Protein AF-A0A814X8R8-F1 (afdb_monomer_lite)

Secondary structure (DSSP, 8-state):
-HHHHHHHHHHHHHHHHHHHHHHHHHHHHHHHHHHHHTTS--SSTTTT---HHHHHHHHHHHHHHHHHHHHHHHHHHHHHHHHHHHHHHHHHHHHHHHHHHHHHHS-TTS-HHHHHHHHHHHHHHHHHHT-GGGTSTT------PPP----------

Sequence (157 aa):
QRRFKADLAAQENNLEMDIKDLNDSRVVQQSNAQVAAANTDNETDNVNRITYDEFGVLVRRIDRMESSIGSIVSKIENVLTKLELLEKGKMKRREALTRILNNVSEDDKLSKEMKHERLEKMIRDELEETNPARQTSNQSVIQRTKPSSTHGSGHSQ

Structure (mmCIF, N/CA/C/O backbone):
data_AF-A0A814X8R8-F1
#
_entry.id   AF-A0A814X8R8-F1
#
loop_
_atom_site.group_PDB
_atom_site.id
_atom_site.type_symbol
_atom_site.label_atom_id
_atom_site.label_alt_id
_atom_site.label_comp_id
_atom_site.label_asym_id
_atom_site.label_entity_id
_atom_site.label_seq_id
_atom_site.pdbx_PDB_ins_code
_atom_site.Cartn_x
_atom_site.Cartn_y
_atom_site.Cartn_z
_atom_site.occupancy
_atom_site.B_iso_or_equiv
_atom_site.auth_seq_id
_atom_site.auth_comp_id
_atom_site.auth_asym_id
_atom_site.auth_atom_id
_atom_site.pdbx_PDB_model_num
ATOM 1 N N . GLN A 1 1 ? 4.794 33.202 -37.952 1.00 66.19 1 GLN A N 1
ATOM 2 C CA . GLN A 1 1 ? 4.956 31.729 -38.015 1.00 66.19 1 GLN A CA 1
ATOM 3 C C . GLN A 1 1 ? 5.671 31.229 -39.278 1.00 66.19 1 GLN A C 1
ATOM 5 O O . GLN A 1 1 ? 6.502 30.347 -39.144 1.00 66.19 1 GLN A O 1
ATOM 10 N N . ARG A 1 2 ? 5.421 31.767 -40.489 1.00 77.12 2 ARG A N 1
ATOM 11 C CA . ARG A 1 2 ? 6.107 31.297 -41.719 1.00 77.12 2 ARG A CA 1
ATOM 12 C C . ARG A 1 2 ? 7.630 31.516 -41.735 1.00 77.12 2 ARG A C 1
ATOM 14 O O . ARG A 1 2 ? 8.337 30.629 -42.180 1.00 77.12 2 ARG A O 1
ATOM 21 N N . ARG A 1 3 ? 8.124 32.644 -41.206 1.00 80.50 3 ARG A N 1
ATOM 22 C CA . ARG A 1 3 ? 9.573 32.921 -41.103 1.00 80.50 3 ARG A CA 1
ATOM 23 C C . ARG A 1 3 ? 10.304 31.915 -40.210 1.00 80.50 3 ARG A C 1
ATOM 25 O O . ARG A 1 3 ? 11.235 31.282 -40.663 1.00 80.50 3 ARG A O 1
ATOM 32 N N . PHE A 1 4 ? 9.765 31.657 -39.019 1.00 84.44 4 PHE A N 1
ATOM 33 C CA . PHE A 1 4 ? 10.310 30.660 -38.091 1.00 84.44 4 PHE A CA 1
ATOM 34 C C . PHE A 1 4 ? 10.397 29.248 -38.699 1.00 84.44 4 PHE A C 1
ATOM 36 O O . PHE A 1 4 ? 11.367 28.540 -38.474 1.00 84.44 4 PHE A O 1
ATOM 43 N N . LYS A 1 5 ? 9.411 28.849 -39.518 1.00 84.56 5 LYS A N 1
ATOM 44 C CA . LYS A 1 5 ? 9.459 27.572 -40.250 1.00 84.56 5 LYS A CA 1
ATOM 45 C C . LYS A 1 5 ? 10.538 27.544 -41.337 1.00 84.56 5 LYS A C 1
ATOM 47 O O . LYS A 1 5 ? 11.124 26.495 -41.558 1.00 84.56 5 LYS A O 1
ATOM 52 N N . ALA A 1 6 ? 10.776 28.667 -42.013 1.00 86.75 6 ALA A N 1
ATOM 53 C CA . ALA A 1 6 ? 11.832 28.768 -43.016 1.00 86.75 6 ALA A CA 1
ATOM 54 C C . ALA A 1 6 ? 13.225 28.703 -42.370 1.00 86.75 6 ALA A C 1
ATOM 56 O O . ALA A 1 6 ? 14.087 27.997 -42.879 1.00 86.75 6 ALA A O 1
ATOM 57 N N . ASP A 1 7 ? 13.409 29.361 -41.221 1.00 89.00 7 ASP A N 1
ATOM 58 C CA . ASP A 1 7 ? 14.670 29.329 -40.472 1.00 89.00 7 ASP A CA 1
ATOM 59 C C . ASP A 1 7 ? 14.974 27.916 -39.939 1.00 89.00 7 ASP A C 1
ATOM 61 O O . ASP A 1 7 ? 16.100 27.441 -40.062 1.00 89.00 7 ASP A O 1
ATOM 65 N N . LEU A 1 8 ? 13.957 27.205 -39.433 1.00 89.38 8 LEU A N 1
ATOM 66 C CA . LEU A 1 8 ? 14.066 25.797 -39.022 1.00 89.38 8 LEU A CA 1
ATOM 67 C C . LEU A 1 8 ? 14.459 24.877 -40.184 1.00 89.38 8 LEU A C 1
ATOM 69 O O . LEU A 1 8 ? 15.365 24.066 -40.035 1.00 89.38 8 LEU A O 1
ATOM 73 N N . ALA A 1 9 ? 13.819 25.031 -41.345 1.00 86.69 9 ALA A N 1
ATOM 74 C CA . ALA A 1 9 ? 14.137 24.226 -42.523 1.00 86.69 9 ALA A CA 1
ATOM 75 C C . ALA A 1 9 ? 15.548 24.519 -43.058 1.00 86.69 9 ALA A C 1
ATOM 77 O O . ALA A 1 9 ? 16.242 23.614 -43.514 1.00 86.69 9 ALA A O 1
ATOM 78 N N . ALA A 1 10 ? 16.000 25.774 -42.996 1.00 88.75 10 ALA A N 1
ATOM 79 C CA . ALA A 1 10 ? 17.364 26.132 -43.372 1.00 88.75 10 ALA A CA 1
ATOM 80 C C . ALA A 1 10 ? 18.390 25.503 -42.415 1.00 88.75 10 ALA A C 1
ATOM 82 O O . ALA A 1 10 ? 19.410 24.982 -42.859 1.00 88.75 10 ALA A O 1
ATOM 83 N N . GLN A 1 11 ? 18.098 25.500 -41.112 1.00 87.31 11 GLN A N 1
ATOM 84 C CA . GLN A 1 11 ? 18.945 24.856 -40.111 1.00 87.31 11 GLN A CA 1
ATOM 85 C C . GLN A 1 11 ? 19.006 23.332 -40.297 1.00 87.31 11 GLN A C 1
ATOM 87 O O . GLN A 1 11 ? 20.082 22.756 -40.174 1.00 87.31 11 GLN A O 1
ATOM 92 N N . GLU A 1 12 ? 17.885 22.694 -40.633 1.00 88.50 12 GLU A N 1
ATOM 93 C CA . GLU A 1 12 ? 17.805 21.256 -40.914 1.00 88.50 12 GLU A CA 1
ATOM 94 C C . GLU A 1 12 ? 18.656 20.863 -42.131 1.00 88.50 12 GLU A C 1
ATOM 96 O O . GLU A 1 12 ? 19.464 19.944 -42.036 1.00 88.50 12 GLU A O 1
ATOM 101 N N . ASN A 1 13 ? 18.574 21.623 -43.230 1.00 89.12 13 ASN A N 1
ATOM 102 C CA . ASN A 1 13 ? 19.396 21.379 -44.422 1.00 89.12 13 ASN A CA 1
ATOM 103 C C . ASN A 1 13 ? 20.898 21.573 -44.154 1.00 89.12 13 ASN A C 1
ATOM 105 O O . ASN A 1 13 ? 21.717 20.804 -44.653 1.00 89.12 13 ASN A O 1
ATOM 109 N N . ASN A 1 14 ? 21.269 22.581 -43.358 1.00 88.06 14 ASN A N 1
ATOM 110 C CA . ASN A 1 14 ? 22.668 22.800 -42.983 1.00 88.06 14 ASN A CA 1
ATOM 111 C C . ASN A 1 14 ? 23.202 21.643 -42.125 1.00 88.06 14 ASN A C 1
ATOM 113 O O . ASN A 1 14 ? 24.293 21.146 -42.381 1.00 88.06 14 ASN A O 1
ATOM 117 N N . LEU A 1 15 ? 22.411 21.170 -41.156 1.00 87.75 15 LEU A N 1
ATOM 118 C CA . LEU A 1 15 ? 22.772 20.019 -40.325 1.00 87.75 15 LEU A CA 1
ATOM 119 C C . LEU A 1 15 ? 22.896 18.731 -41.146 1.00 87.75 15 LEU A C 1
ATOM 121 O O . LEU A 1 15 ? 23.788 17.927 -40.894 1.00 87.75 15 LEU A O 1
ATOM 125 N N . GLU A 1 16 ? 22.023 18.527 -42.130 1.00 89.62 16 GLU A N 1
ATOM 126 C CA . GLU A 1 16 ? 22.081 17.360 -43.010 1.00 89.62 16 GLU A CA 1
ATOM 127 C C . GLU A 1 16 ? 23.331 17.375 -43.903 1.00 89.62 16 GLU A C 1
ATOM 129 O O . GLU A 1 16 ? 23.976 16.339 -44.087 1.00 89.62 16 GLU A O 1
ATOM 134 N N . MET A 1 17 ? 23.725 18.555 -44.388 1.00 87.19 17 MET A N 1
ATOM 135 C CA . MET A 1 17 ? 24.972 18.742 -45.131 1.00 87.19 17 MET A CA 1
ATOM 136 C C . MET A 1 17 ? 26.200 18.464 -44.251 1.00 87.19 17 MET A C 1
ATOM 138 O O . MET A 1 17 ? 27.064 17.684 -44.648 1.00 87.19 17 MET A O 1
ATOM 142 N N . ASP A 1 18 ? 26.229 18.993 -43.024 1.00 88.56 18 ASP A N 1
ATOM 143 C CA . ASP A 1 18 ? 27.318 18.752 -42.069 1.00 88.56 18 ASP A CA 1
ATOM 144 C C . ASP A 1 18 ? 27.443 17.260 -41.704 1.00 88.56 18 ASP A C 1
ATOM 146 O O . ASP A 1 18 ? 28.548 16.720 -41.616 1.00 88.56 18 ASP A O 1
ATOM 150 N N . ILE A 1 19 ? 26.318 16.555 -41.522 1.00 85.50 19 ILE A N 1
ATOM 151 C CA . ILE A 1 19 ? 26.304 15.108 -41.247 1.00 85.50 19 ILE A CA 1
ATOM 152 C C . ILE A 1 19 ? 26.894 14.325 -42.420 1.00 85.50 19 ILE A C 1
ATOM 154 O O . ILE A 1 19 ? 27.648 13.370 -42.205 1.00 85.50 19 ILE A O 1
ATOM 158 N N . LYS A 1 20 ? 26.564 14.716 -43.654 1.00 86.44 20 LYS A N 1
ATOM 159 C CA . LYS A 1 20 ? 27.085 14.065 -44.856 1.00 86.44 20 LYS A CA 1
ATOM 160 C C . LYS A 1 20 ? 28.596 14.253 -44.977 1.00 86.44 20 LYS A C 1
ATOM 162 O O . LYS A 1 20 ? 29.306 13.262 -45.129 1.00 86.44 20 LYS A O 1
ATOM 167 N N . ASP A 1 21 ? 29.087 15.477 -44.807 1.00 85.31 21 ASP A N 1
ATOM 168 C CA . ASP A 1 21 ? 30.518 15.792 -44.894 1.00 85.31 21 ASP A CA 1
ATOM 169 C C . ASP A 1 21 ? 31.330 15.098 -43.788 1.00 85.31 21 ASP A C 1
ATOM 171 O O . ASP A 1 21 ? 32.434 14.592 -44.026 1.00 85.31 21 ASP A O 1
ATOM 175 N N . LEU A 1 22 ? 30.770 15.000 -42.576 1.00 83.56 22 LEU A N 1
ATOM 176 C CA . LEU A 1 22 ? 31.364 14.236 -41.479 1.00 83.56 22 LEU A CA 1
ATOM 177 C C . LEU A 1 22 ? 31.411 12.737 -41.783 1.00 83.56 22 LEU A C 1
ATOM 179 O O . LEU A 1 22 ? 32.397 12.076 -41.451 1.00 83.56 22 LEU A O 1
ATOM 183 N N . ASN A 1 23 ? 30.373 12.184 -42.410 1.00 83.12 23 ASN A N 1
ATOM 184 C CA . ASN A 1 23 ? 30.338 10.769 -42.758 1.00 83.12 23 ASN A CA 1
ATOM 185 C C . ASN A 1 23 ? 31.306 10.441 -43.902 1.00 83.12 23 ASN A C 1
ATOM 187 O O . ASN A 1 23 ? 32.035 9.457 -43.806 1.00 83.12 23 ASN A O 1
ATOM 191 N N . ASP A 1 24 ? 31.389 11.294 -44.923 1.00 80.94 24 ASP A N 1
ATOM 192 C CA . ASP A 1 24 ? 32.345 11.151 -46.025 1.00 80.94 24 ASP A CA 1
ATOM 193 C C . ASP A 1 24 ? 33.790 11.259 -45.503 1.00 80.94 24 ASP A C 1
ATOM 195 O O . ASP A 1 24 ? 34.639 10.417 -45.809 1.00 80.94 24 ASP A O 1
ATOM 199 N N . SER A 1 25 ? 34.051 12.206 -44.594 1.00 79.69 25 SER A N 1
ATOM 200 C CA . SER A 1 25 ? 35.337 12.316 -43.888 1.00 79.69 25 SER A CA 1
ATOM 201 C C . SER A 1 25 ? 35.641 11.081 -43.031 1.00 79.69 25 SER A C 1
ATOM 203 O O . SER A 1 25 ? 36.788 10.630 -42.979 1.00 79.69 25 SER A O 1
ATOM 205 N N . ARG A 1 26 ? 34.627 10.486 -42.386 1.00 75.25 26 ARG A N 1
ATOM 206 C CA . ARG A 1 26 ? 34.768 9.251 -41.598 1.00 75.25 26 ARG A CA 1
ATOM 207 C C . ARG A 1 26 ? 35.075 8.046 -42.477 1.00 75.25 26 ARG A C 1
ATOM 209 O O . ARG A 1 26 ? 35.899 7.228 -42.083 1.00 75.25 26 ARG A O 1
ATOM 216 N N . VAL A 1 27 ? 34.454 7.930 -43.649 1.00 73.44 27 VAL A N 1
ATOM 217 C CA . VAL A 1 27 ? 34.727 6.848 -44.609 1.00 73.44 27 VAL A CA 1
ATOM 218 C C . VAL A 1 27 ? 36.170 6.938 -45.114 1.00 73.44 27 VAL A C 1
ATOM 220 O O . VAL A 1 27 ? 36.869 5.928 -45.124 1.00 73.44 27 VAL A O 1
ATOM 223 N N . VAL A 1 28 ? 36.657 8.145 -45.424 1.00 70.25 28 VAL A N 1
ATOM 224 C CA . VAL A 1 28 ? 38.053 8.377 -45.844 1.00 70.25 28 VAL A CA 1
ATOM 225 C C . VAL A 1 28 ? 39.050 8.118 -44.705 1.00 70.25 28 VAL A C 1
ATOM 227 O O . VAL A 1 28 ? 40.119 7.540 -44.916 1.00 70.25 28 VAL A O 1
ATOM 230 N N . GLN A 1 29 ? 38.711 8.493 -43.467 1.00 65.75 29 GLN A N 1
ATOM 231 C CA . GLN A 1 29 ? 39.528 8.142 -42.302 1.00 65.75 29 GLN A CA 1
ATOM 232 C C . GLN A 1 29 ? 39.513 6.637 -42.021 1.00 65.75 29 GLN A C 1
ATOM 234 O O . GLN A 1 29 ? 40.557 6.090 -41.684 1.00 65.75 29 GLN A O 1
ATOM 239 N N . GLN A 1 30 ? 38.382 5.949 -42.196 1.00 63.78 30 GLN A N 1
ATOM 240 C CA . GLN A 1 30 ? 38.282 4.498 -42.030 1.00 63.78 30 GLN A CA 1
ATOM 241 C C . GLN A 1 30 ? 39.075 3.742 -43.097 1.00 63.78 30 GLN A C 1
ATOM 243 O O . GLN A 1 30 ? 39.751 2.778 -42.746 1.00 63.78 30 GLN A O 1
ATOM 248 N N . SER A 1 31 ? 39.075 4.191 -44.358 1.00 60.97 31 SER A N 1
ATOM 249 C CA . SER A 1 31 ? 39.895 3.570 -45.405 1.00 60.97 31 SER A CA 1
ATOM 250 C C . SER A 1 31 ? 41.391 3.729 -45.128 1.00 60.97 31 SER A C 1
ATOM 252 O O . SER A 1 31 ? 42.152 2.784 -45.312 1.00 60.97 31 SER A O 1
ATOM 254 N N . ASN A 1 32 ? 41.822 4.884 -44.608 1.00 59.91 32 ASN A N 1
ATOM 255 C CA . ASN A 1 32 ? 43.227 5.108 -44.250 1.00 59.91 32 ASN A CA 1
ATOM 256 C C . ASN A 1 32 ? 43.624 4.410 -42.934 1.00 59.91 32 ASN A C 1
ATOM 258 O O . ASN A 1 32 ? 44.738 3.903 -42.813 1.00 59.91 32 ASN A O 1
ATOM 262 N N . ALA A 1 33 ? 42.715 4.333 -41.959 1.00 55.62 33 ALA A N 1
ATOM 263 C CA . ALA A 1 33 ? 42.940 3.653 -40.686 1.00 55.62 33 ALA A CA 1
ATOM 264 C C . ALA A 1 33 ? 42.920 2.123 -40.820 1.00 55.62 33 ALA A C 1
ATOM 266 O O . ALA A 1 33 ? 43.678 1.462 -40.121 1.00 55.62 33 ALA A O 1
ATOM 267 N N . GLN A 1 34 ? 42.129 1.544 -41.732 1.00 58.03 34 GLN A N 1
ATOM 268 C CA . GLN A 1 34 ? 42.152 0.101 -42.018 1.00 58.03 34 GLN A CA 1
ATOM 269 C C . GLN A 1 34 ? 43.493 -0.353 -42.609 1.00 58.03 34 GLN A C 1
ATOM 271 O O . GLN A 1 34 ? 43.956 -1.447 -42.295 1.00 58.03 34 GLN A O 1
ATOM 276 N N . VAL A 1 35 ? 44.154 0.500 -43.398 1.00 55.94 35 VAL A N 1
ATOM 277 C CA . VAL A 1 35 ? 45.501 0.227 -43.929 1.00 55.94 35 VAL A CA 1
ATOM 278 C C . VAL A 1 35 ? 46.572 0.330 -42.830 1.00 55.94 35 VAL A C 1
ATOM 280 O O . VAL A 1 35 ? 47.546 -0.417 -42.857 1.00 55.94 35 VAL A O 1
ATOM 283 N N . ALA A 1 36 ? 46.384 1.194 -41.826 1.00 55.69 36 ALA A N 1
ATOM 284 C CA . ALA A 1 36 ? 47.300 1.322 -40.686 1.00 55.69 36 ALA A CA 1
ATOM 285 C C . ALA A 1 36 ? 47.073 0.261 -39.583 1.00 55.69 36 ALA A C 1
ATOM 287 O O . ALA A 1 36 ? 48.030 -0.192 -38.959 1.00 55.69 36 ALA A O 1
ATOM 288 N N . ALA A 1 37 ? 45.826 -0.168 -39.362 1.00 51.12 37 ALA A N 1
ATOM 289 C CA . ALA A 1 37 ? 45.424 -1.097 -38.300 1.00 51.12 37 ALA A CA 1
ATOM 290 C C . ALA A 1 37 ? 45.713 -2.577 -38.605 1.00 51.12 37 ALA A C 1
ATOM 292 O O . ALA A 1 37 ? 45.615 -3.409 -37.707 1.00 51.12 37 ALA A O 1
ATOM 293 N N . ALA A 1 38 ? 46.105 -2.918 -39.836 1.00 55.22 38 ALA A N 1
ATOM 294 C CA . ALA A 1 38 ? 46.525 -4.275 -40.191 1.00 55.22 38 ALA A CA 1
ATOM 295 C C . ALA A 1 38 ? 47.838 -4.719 -39.502 1.00 55.22 38 ALA A C 1
ATOM 297 O O . ALA A 1 38 ? 48.198 -5.887 -39.598 1.00 55.22 38 ALA A O 1
ATOM 298 N N . ASN A 1 39 ? 48.544 -3.811 -38.809 1.00 58.12 39 ASN A N 1
ATOM 299 C CA . ASN A 1 39 ? 49.850 -4.063 -38.184 1.00 58.12 39 ASN A CA 1
ATOM 300 C C . ASN A 1 39 ? 49.876 -3.991 -36.646 1.00 58.12 39 ASN A C 1
ATOM 302 O O . ASN A 1 39 ? 50.955 -4.066 -36.063 1.00 58.12 39 ASN A O 1
ATOM 306 N N . THR A 1 40 ? 48.740 -3.848 -35.961 1.00 58.97 40 THR A N 1
ATOM 307 C CA . THR A 1 40 ? 48.716 -3.853 -34.488 1.00 58.97 40 THR A CA 1
ATOM 308 C C . THR A 1 40 ? 47.567 -4.713 -33.982 1.00 58.97 40 THR A C 1
ATOM 310 O O . THR A 1 40 ? 46.402 -4.385 -34.218 1.00 58.97 40 THR A O 1
ATOM 313 N N . ASP A 1 41 ? 47.921 -5.801 -33.297 1.00 57.12 41 ASP A N 1
ATOM 314 C CA . ASP A 1 41 ? 47.032 -6.730 -32.601 1.00 57.12 41 ASP A CA 1
ATOM 315 C C . ASP A 1 41 ? 46.002 -5.977 -31.740 1.00 57.12 41 ASP A C 1
ATOM 317 O O . ASP A 1 41 ? 46.293 -5.474 -30.658 1.00 57.12 41 ASP A O 1
ATOM 321 N N . ASN A 1 42 ? 44.775 -5.891 -32.254 1.00 57.06 42 ASN A N 1
ATOM 322 C CA . ASN A 1 42 ? 43.627 -5.193 -31.668 1.00 57.06 42 ASN A CA 1
ATOM 323 C C . ASN A 1 42 ? 42.789 -6.114 -30.755 1.00 57.06 42 ASN A C 1
ATOM 325 O O . ASN A 1 42 ? 41.570 -5.969 -30.662 1.00 57.06 42 ASN A O 1
ATOM 329 N N . GLU A 1 43 ? 43.391 -7.112 -30.109 1.00 57.31 43 GLU A N 1
ATOM 330 C CA . GLU A 1 43 ? 42.631 -8.052 -29.268 1.00 57.31 43 GLU A CA 1
ATOM 331 C C . GLU A 1 43 ? 42.491 -7.551 -27.819 1.00 57.31 43 GLU A C 1
ATOM 333 O O . GLU A 1 43 ? 41.475 -7.790 -27.169 1.00 57.31 43 GLU A O 1
ATOM 338 N N . THR A 1 44 ? 43.446 -6.758 -27.326 1.00 58.44 44 THR A N 1
ATOM 339 C CA . THR A 1 44 ? 43.490 -6.288 -25.930 1.00 58.44 44 THR A CA 1
ATOM 340 C C . THR A 1 44 ? 42.679 -5.017 -25.647 1.00 58.44 44 THR A C 1
ATOM 342 O O . THR A 1 44 ? 42.161 -4.876 -24.541 1.00 58.44 44 THR A O 1
ATOM 345 N N . ASP A 1 45 ? 42.478 -4.124 -26.623 1.00 57.00 45 ASP A N 1
ATOM 346 C CA . ASP A 1 45 ? 41.713 -2.873 -26.428 1.00 57.00 45 ASP A CA 1
ATOM 347 C C . ASP A 1 45 ? 40.185 -3.062 -26.467 1.00 57.00 45 ASP A C 1
ATOM 349 O O . ASP A 1 45 ? 39.427 -2.194 -26.024 1.00 57.00 45 ASP A O 1
ATOM 353 N N . ASN A 1 46 ? 39.708 -4.210 -26.954 1.00 57.62 46 ASN A N 1
ATOM 354 C CA . ASN A 1 46 ? 38.280 -4.532 -26.990 1.00 57.62 46 ASN A CA 1
ATOM 355 C C . ASN A 1 46 ? 37.747 -5.071 -25.652 1.00 57.62 46 ASN A C 1
ATOM 357 O O . ASN A 1 46 ? 36.550 -4.989 -25.401 1.00 57.62 46 ASN A O 1
ATOM 361 N N . VAL A 1 47 ? 38.617 -5.562 -24.762 1.00 63.41 47 VAL A N 1
ATOM 362 C CA . VAL A 1 47 ? 38.212 -6.172 -23.478 1.00 63.41 47 VAL A CA 1
ATOM 363 C C . VAL A 1 47 ? 37.790 -5.120 -22.440 1.00 63.41 47 VAL A C 1
ATOM 365 O O . VAL A 1 47 ? 37.042 -5.422 -21.515 1.00 63.41 47 VAL A O 1
ATOM 368 N N . ASN A 1 48 ? 38.217 -3.864 -22.607 1.00 70.00 48 ASN A N 1
ATOM 369 C CA . ASN A 1 48 ? 37.956 -2.782 -21.650 1.00 70.00 48 ASN A CA 1
ATOM 370 C C . ASN A 1 48 ? 36.841 -1.811 -22.084 1.00 70.00 48 ASN A C 1
ATOM 372 O O . ASN A 1 48 ? 36.595 -0.809 -21.408 1.00 70.00 48 ASN A O 1
ATOM 376 N N . ARG A 1 49 ? 36.173 -2.071 -23.215 1.00 81.44 49 ARG A N 1
ATOM 377 C CA . ARG A 1 49 ? 35.112 -1.209 -23.753 1.00 81.44 49 ARG A CA 1
ATOM 378 C C . ARG A 1 49 ? 33.764 -1.880 -23.536 1.00 81.44 49 ARG A C 1
ATOM 380 O O . ARG A 1 49 ? 33.453 -2.865 -24.189 1.00 81.44 49 ARG A O 1
ATOM 387 N N . ILE A 1 50 ? 32.958 -1.312 -22.640 1.00 84.44 50 ILE A N 1
ATOM 388 C CA . ILE A 1 50 ? 31.574 -1.753 -22.441 1.00 84.44 50 ILE A CA 1
ATOM 389 C C . ILE A 1 50 ? 30.775 -1.377 -23.687 1.00 84.44 50 ILE A C 1
ATOM 391 O O . ILE A 1 50 ? 30.685 -0.204 -24.058 1.00 84.44 50 ILE A O 1
ATOM 395 N N . THR A 1 51 ? 30.192 -2.376 -24.329 1.00 87.62 51 THR A N 1
ATOM 396 C CA . THR A 1 51 ? 29.330 -2.189 -25.493 1.00 87.62 51 THR A CA 1
ATOM 397 C C . THR A 1 51 ? 27.958 -1.650 -25.078 1.00 87.62 51 THR A C 1
ATOM 399 O O . THR A 1 51 ? 27.486 -1.853 -23.955 1.00 87.62 51 THR A O 1
ATOM 402 N N . TYR A 1 52 ? 27.272 -0.968 -26.000 1.00 89.31 52 TYR A N 1
ATOM 403 C CA . TYR A 1 52 ? 25.900 -0.500 -25.765 1.00 89.31 52 TYR A CA 1
ATOM 404 C C . TYR A 1 52 ? 24.941 -1.649 -25.429 1.00 89.31 52 TYR A C 1
ATOM 406 O O . TYR A 1 52 ? 24.016 -1.462 -24.637 1.00 89.31 52 TYR A O 1
ATOM 414 N N . ASP A 1 53 ? 25.190 -2.840 -25.972 1.00 90.06 53 ASP A N 1
ATOM 415 C CA . ASP A 1 53 ? 24.394 -4.030 -25.690 1.00 90.06 53 ASP A CA 1
ATOM 416 C C . ASP A 1 53 ? 24.600 -4.528 -24.252 1.00 90.06 53 ASP A C 1
ATOM 418 O O . ASP A 1 53 ? 23.622 -4.806 -23.553 1.00 90.06 53 ASP A O 1
ATOM 422 N N . GLU A 1 54 ? 25.845 -4.562 -23.764 1.00 89.38 54 GLU A N 1
ATOM 423 C CA . GLU A 1 54 ? 26.164 -4.915 -22.372 1.00 89.38 54 GLU A CA 1
ATOM 424 C C . GLU A 1 54 ? 25.572 -3.913 -21.377 1.00 89.38 54 GLU A C 1
ATOM 426 O O . GLU A 1 54 ? 24.961 -4.306 -20.376 1.00 89.38 54 GLU A O 1
ATOM 431 N N . PHE A 1 55 ? 25.675 -2.615 -21.675 1.00 94.50 55 PHE A N 1
ATOM 432 C CA . PHE A 1 55 ? 25.018 -1.582 -20.879 1.00 94.50 55 PHE A CA 1
ATOM 433 C C . PHE A 1 55 ? 23.488 -1.738 -20.911 1.00 94.50 55 PHE A C 1
ATOM 435 O O . PHE A 1 55 ? 22.828 -1.658 -19.874 1.00 94.50 55 PHE A O 1
ATOM 442 N N . GLY A 1 56 ? 22.913 -2.057 -22.073 1.00 95.94 56 GLY A N 1
ATOM 443 C CA . GLY A 1 56 ? 21.481 -2.301 -22.235 1.00 95.94 56 GLY A CA 1
ATOM 444 C C . GLY A 1 56 ? 20.961 -3.469 -21.390 1.00 95.94 56 GLY A C 1
ATOM 445 O O . GLY A 1 56 ? 19.854 -3.400 -20.850 1.00 95.94 56 GLY A O 1
ATOM 446 N N . VAL A 1 57 ? 21.753 -4.530 -21.205 1.00 96.19 57 VAL A N 1
ATOM 447 C CA . VAL A 1 57 ? 21.402 -5.638 -20.296 1.00 96.19 57 VAL A CA 1
ATOM 448 C C . VAL A 1 57 ? 21.304 -5.154 -18.848 1.00 96.19 57 VAL A C 1
ATOM 450 O O . VAL A 1 57 ? 20.374 -5.551 -18.133 1.00 96.19 57 VAL A O 1
ATOM 453 N N . LEU A 1 58 ? 22.223 -4.285 -18.418 1.00 97.00 58 LEU A N 1
ATOM 454 C CA . LEU A 1 58 ? 22.205 -3.706 -17.078 1.00 97.00 58 LEU A CA 1
ATOM 455 C C . LEU A 1 58 ? 20.993 -2.794 -16.873 1.00 97.00 58 LEU A C 1
ATOM 457 O O . LEU A 1 58 ? 20.302 -2.950 -15.868 1.00 97.00 58 LEU A O 1
ATOM 461 N N . VAL A 1 59 ? 20.693 -1.919 -17.836 1.00 97.44 59 VAL A N 1
ATOM 462 C CA . VAL A 1 59 ? 19.518 -1.031 -17.793 1.00 97.44 59 VAL A CA 1
ATOM 463 C C . VAL A 1 59 ? 18.238 -1.846 -17.631 1.00 97.44 59 VAL A C 1
ATOM 465 O O . VAL A 1 59 ? 17.518 -1.668 -16.656 1.00 97.44 59 VAL A O 1
ATOM 468 N N . ARG A 1 60 ? 18.024 -2.869 -18.470 1.00 97.75 60 ARG A N 1
ATOM 469 C CA . ARG A 1 60 ? 16.841 -3.741 -18.345 1.00 97.75 60 ARG A CA 1
ATOM 470 C C . ARG A 1 60 ? 16.772 -4.453 -16.993 1.00 97.75 60 ARG A C 1
ATOM 472 O O . ARG A 1 60 ? 15.687 -4.823 -16.543 1.00 97.75 60 ARG A O 1
ATOM 479 N N . ARG A 1 61 ? 17.917 -4.750 -16.365 1.00 97.94 61 ARG A N 1
ATOM 480 C CA . ARG A 1 61 ? 17.952 -5.349 -15.023 1.00 97.94 61 ARG A CA 1
ATOM 481 C C . ARG A 1 61 ? 17.531 -4.335 -13.965 1.00 97.94 61 ARG A C 1
ATOM 483 O O . ARG A 1 61 ? 16.763 -4.713 -13.086 1.00 97.94 61 ARG A O 1
ATOM 490 N N . ILE A 1 62 ? 17.986 -3.091 -14.082 1.00 98.31 62 ILE A N 1
ATOM 491 C CA . ILE A 1 62 ? 17.560 -1.986 -13.222 1.00 98.31 62 ILE A CA 1
ATOM 492 C C . ILE A 1 62 ? 16.054 -1.764 -13.372 1.00 98.31 62 ILE A C 1
ATOM 494 O O . ILE A 1 62 ? 15.371 -1.797 -12.358 1.00 98.31 62 ILE A O 1
ATOM 498 N N . ASP A 1 63 ? 15.507 -1.720 -14.589 1.00 98.31 63 ASP A N 1
ATOM 499 C CA . ASP A 1 63 ? 14.060 -1.541 -14.808 1.00 98.31 63 ASP A CA 1
ATOM 500 C C . ASP A 1 63 ? 13.222 -2.614 -14.081 1.00 98.31 63 ASP A C 1
ATOM 502 O O . ASP A 1 63 ? 12.211 -2.338 -13.427 1.00 98.31 63 ASP A O 1
ATOM 506 N N . ARG A 1 64 ? 13.662 -3.881 -14.144 1.00 97.88 64 ARG A N 1
ATOM 507 C CA . ARG A 1 64 ? 13.010 -4.981 -13.408 1.00 97.88 64 ARG A CA 1
ATOM 508 C C . ARG A 1 64 ? 13.149 -4.816 -11.897 1.00 97.88 64 ARG A C 1
ATOM 510 O O . ARG A 1 64 ? 12.208 -5.124 -11.164 1.00 97.88 64 ARG A O 1
ATOM 517 N N . MET A 1 65 ? 14.307 -4.354 -11.430 1.00 98.44 65 MET A N 1
ATOM 518 C CA . MET A 1 65 ? 14.532 -4.070 -10.016 1.00 98.44 65 MET A CA 1
ATOM 519 C C . MET A 1 65 ? 13.641 -2.924 -9.539 1.00 98.44 65 MET A C 1
ATOM 521 O O . MET A 1 65 ? 12.990 -3.089 -8.513 1.00 98.44 65 MET A O 1
ATOM 525 N N . GLU A 1 66 ? 13.515 -1.835 -10.292 1.00 98.12 66 GLU A N 1
ATOM 526 C CA . GLU A 1 66 ? 12.635 -0.706 -9.976 1.00 98.12 66 GLU A CA 1
ATOM 527 C C . GLU A 1 66 ? 11.176 -1.148 -9.848 1.00 98.12 66 GLU A C 1
ATOM 529 O O . GLU A 1 66 ? 10.524 -0.850 -8.847 1.00 98.12 66 GLU A O 1
ATOM 534 N N . SER A 1 67 ? 10.683 -1.961 -10.788 1.00 98.12 67 SER A N 1
ATOM 535 C CA . SER A 1 67 ? 9.337 -2.541 -10.692 1.00 98.12 67 SER A CA 1
ATOM 536 C C . SER A 1 67 ? 9.167 -3.430 -9.450 1.00 98.12 67 SER A C 1
ATOM 538 O O . SER A 1 67 ? 8.141 -3.363 -8.758 1.00 98.12 67 SER A O 1
ATOM 540 N N . SER A 1 68 ? 10.177 -4.247 -9.127 1.00 98.19 68 SER A N 1
ATOM 541 C CA . SER A 1 68 ? 10.148 -5.112 -7.943 1.00 98.19 68 SER A CA 1
ATOM 542 C C . SER A 1 68 ? 10.173 -4.312 -6.638 1.00 98.19 68 SER A C 1
ATOM 544 O O . SER A 1 68 ? 9.420 -4.628 -5.718 1.00 98.19 68 SER A O 1
ATOM 546 N N . ILE A 1 69 ? 10.961 -3.234 -6.586 1.00 98.19 69 ILE A N 1
ATOM 547 C CA . ILE A 1 69 ? 11.055 -2.319 -5.448 1.00 98.19 69 ILE A CA 1
ATOM 548 C C . ILE A 1 69 ? 9.725 -1.589 -5.276 1.00 98.19 69 ILE A C 1
ATOM 550 O O . ILE A 1 69 ? 9.185 -1.595 -4.173 1.00 98.19 69 ILE A O 1
ATOM 554 N N . GLY A 1 70 ? 9.133 -1.069 -6.356 1.00 98.19 70 GLY A N 1
ATOM 555 C CA . GLY A 1 70 ? 7.801 -0.461 -6.318 1.00 98.19 70 GLY A CA 1
ATOM 556 C C . GLY A 1 70 ? 6.745 -1.416 -5.752 1.00 98.19 70 GLY A C 1
ATOM 557 O O . GLY A 1 70 ? 6.003 -1.059 -4.840 1.00 98.19 70 GLY A O 1
ATOM 558 N N . SER A 1 71 ? 6.747 -2.679 -6.195 1.00 98.06 71 SER A N 1
ATOM 559 C CA . SER A 1 71 ? 5.839 -3.709 -5.663 1.00 98.06 71 SER A CA 1
ATOM 560 C C . SER A 1 71 ? 6.075 -4.024 -4.181 1.00 98.06 71 SER A C 1
ATOM 562 O O . SER A 1 71 ? 5.125 -4.332 -3.459 1.00 98.06 71 SER A O 1
ATOM 564 N N . ILE A 1 72 ? 7.328 -3.994 -3.718 1.00 98.31 72 ILE A N 1
ATOM 565 C CA . ILE A 1 72 ? 7.675 -4.193 -2.305 1.00 98.31 72 ILE A CA 1
ATOM 566 C C . ILE A 1 72 ? 7.165 -3.016 -1.472 1.00 98.31 72 ILE A C 1
ATOM 568 O O . ILE A 1 72 ? 6.507 -3.247 -0.459 1.00 98.31 72 ILE A O 1
ATOM 572 N N . VAL A 1 73 ? 7.393 -1.780 -1.920 1.00 98.31 73 VAL A N 1
ATOM 573 C CA . VAL A 1 73 ? 6.934 -0.566 -1.230 1.00 98.31 73 VAL A CA 1
ATOM 574 C C . VAL A 1 73 ? 5.412 -0.569 -1.089 1.00 98.31 73 VAL A C 1
ATOM 576 O O . VAL A 1 73 ? 4.916 -0.474 0.031 1.00 98.31 73 VAL A O 1
ATOM 579 N N . SER A 1 74 ? 4.661 -0.835 -2.163 1.00 98.00 74 SER A N 1
ATOM 580 C CA . SER A 1 74 ? 3.192 -0.909 -2.085 1.00 98.00 74 SER A CA 1
ATOM 581 C C . SER A 1 74 ? 2.688 -2.023 -1.157 1.00 98.00 74 SER A C 1
ATOM 583 O O . SER A 1 74 ? 1.649 -1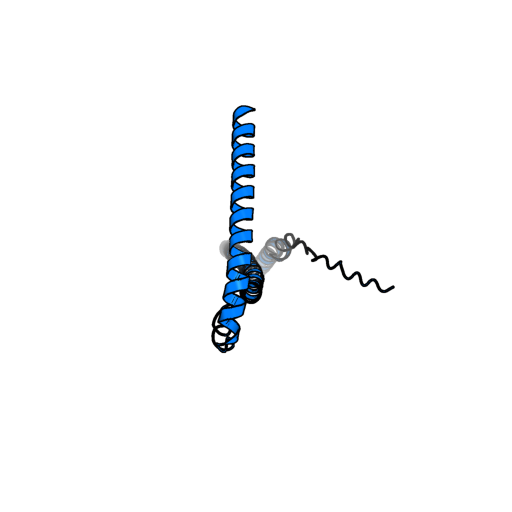.894 -0.508 1.00 98.00 74 SER A O 1
ATOM 585 N N . LYS A 1 75 ? 3.404 -3.153 -1.059 1.00 98.00 75 LYS A N 1
ATOM 586 C CA . LYS A 1 75 ? 3.069 -4.206 -0.084 1.00 98.00 75 LYS A CA 1
ATOM 587 C C . LYS A 1 75 ? 3.329 -3.753 1.351 1.00 98.00 75 LYS A C 1
ATOM 589 O O . LYS A 1 75 ? 2.519 -4.074 2.219 1.00 98.00 75 LYS A O 1
ATOM 594 N N . ILE A 1 76 ? 4.421 -3.030 1.598 1.00 98.12 76 ILE A N 1
ATOM 595 C CA . ILE A 1 76 ? 4.749 -2.480 2.920 1.00 98.12 76 ILE A CA 1
ATOM 596 C C . ILE A 1 76 ? 3.687 -1.465 3.341 1.00 98.12 76 ILE A C 1
ATOM 598 O O . ILE A 1 76 ? 3.156 -1.590 4.440 1.00 98.12 76 ILE A O 1
ATOM 602 N N . GLU A 1 77 ? 3.310 -0.537 2.461 1.00 97.62 77 GLU A N 1
ATOM 603 C CA . GLU A 1 77 ? 2.238 0.436 2.714 1.00 97.62 77 GLU A CA 1
ATOM 604 C C . GLU A 1 77 ? 0.939 -0.264 3.132 1.00 97.62 77 GLU A C 1
ATOM 606 O O . GLU A 1 77 ? 0.378 0.031 4.186 1.00 97.62 77 GLU A O 1
ATOM 611 N N . ASN A 1 78 ? 0.523 -1.290 2.382 1.00 95.25 78 ASN A N 1
ATOM 612 C CA . ASN A 1 78 ? -0.662 -2.082 2.715 1.00 95.25 78 ASN A CA 1
ATOM 613 C C . ASN A 1 78 ? -0.574 -2.760 4.090 1.00 95.25 78 ASN A C 1
ATOM 615 O O . ASN A 1 78 ? -1.582 -2.876 4.790 1.00 95.25 78 ASN A O 1
ATOM 619 N N . VAL A 1 79 ? 0.603 -3.260 4.475 1.00 96.81 79 VAL A N 1
ATOM 620 C CA . VAL A 1 79 ? 0.810 -3.859 5.801 1.00 96.81 79 VAL A CA 1
ATOM 621 C C . VAL A 1 79 ? 0.749 -2.789 6.888 1.00 96.81 79 VAL A C 1
ATOM 623 O O . VAL A 1 79 ? 0.071 -3.009 7.889 1.00 96.81 79 VAL A O 1
ATOM 626 N N . LEU A 1 80 ? 1.383 -1.633 6.686 1.00 96.81 80 LEU A N 1
ATOM 627 C CA . LEU A 1 80 ? 1.371 -0.521 7.638 1.00 96.81 80 LEU A CA 1
ATOM 628 C C . LEU A 1 80 ? -0.053 -0.024 7.896 1.00 96.81 80 LEU A C 1
ATOM 630 O O . LEU A 1 80 ? -0.483 0.010 9.047 1.00 96.81 80 LEU A O 1
ATOM 634 N N . THR A 1 81 ? -0.827 0.244 6.841 1.00 94.38 81 THR A N 1
ATOM 635 C CA . THR A 1 81 ? -2.228 0.664 6.981 1.00 94.38 81 THR A CA 1
ATOM 636 C C . THR A 1 81 ? -3.064 -0.398 7.699 1.00 94.38 81 THR A C 1
ATOM 638 O O . THR A 1 81 ? -3.883 -0.074 8.556 1.00 94.38 81 THR A O 1
ATOM 641 N N . LYS A 1 82 ? -2.854 -1.692 7.415 1.00 93.25 82 LYS A N 1
ATOM 642 C CA . LYS A 1 82 ? -3.556 -2.772 8.131 1.00 93.25 82 LYS A CA 1
ATOM 643 C C . LYS A 1 82 ? -3.186 -2.828 9.610 1.00 93.25 82 LYS A C 1
ATOM 645 O O . LYS A 1 82 ? -4.068 -3.065 10.432 1.00 93.25 82 LYS A O 1
ATOM 650 N N . LEU A 1 83 ? -1.916 -2.632 9.957 1.00 95.25 83 LEU A N 1
ATOM 651 C CA . LEU A 1 83 ? -1.470 -2.611 11.349 1.00 95.25 83 LEU A CA 1
ATOM 652 C C . LEU A 1 83 ? -2.063 -1.423 12.109 1.00 95.25 83 LEU A C 1
ATOM 654 O O . LEU A 1 83 ? -2.569 -1.624 13.209 1.00 95.25 83 LEU A O 1
ATOM 658 N N . GLU A 1 84 ? -2.102 -0.238 11.501 1.00 91.62 84 GLU A N 1
ATOM 659 C CA . GLU A 1 84 ? -2.740 0.948 12.084 1.00 91.62 84 GLU A CA 1
ATOM 660 C C . GLU A 1 84 ? -4.240 0.715 12.341 1.00 91.62 84 GLU A C 1
ATOM 662 O O . GLU A 1 84 ? -4.757 0.989 13.427 1.00 91.62 84 GLU A O 1
ATOM 667 N N . LEU A 1 85 ? -4.949 0.121 11.373 1.00 90.25 85 LEU A N 1
ATOM 668 C CA . LEU A 1 85 ? -6.358 -0.252 11.536 1.00 90.25 85 LEU A CA 1
ATOM 669 C C . LEU A 1 85 ? -6.558 -1.286 12.652 1.00 90.25 85 LEU A C 1
ATOM 671 O O . LEU A 1 85 ? -7.504 -1.176 13.436 1.00 90.25 85 LEU A O 1
ATOM 675 N N . LEU A 1 86 ? -5.673 -2.282 12.746 1.00 89.31 86 LEU A N 1
ATOM 676 C CA . LEU A 1 86 ? -5.708 -3.283 13.812 1.00 89.31 86 LEU A CA 1
ATOM 677 C C . LEU A 1 86 ? -5.437 -2.665 15.183 1.00 89.31 86 LEU A C 1
ATOM 679 O O . LEU A 1 86 ? -6.104 -3.031 16.149 1.00 89.31 86 LEU A O 1
ATOM 683 N N . GLU A 1 87 ? -4.485 -1.744 15.285 1.00 90.75 87 GLU A N 1
ATOM 684 C CA . GLU A 1 87 ? -4.166 -1.040 16.523 1.00 90.75 87 GLU A CA 1
ATOM 685 C C . GLU A 1 87 ? -5.344 -0.180 16.986 1.00 90.75 87 GLU A C 1
ATOM 6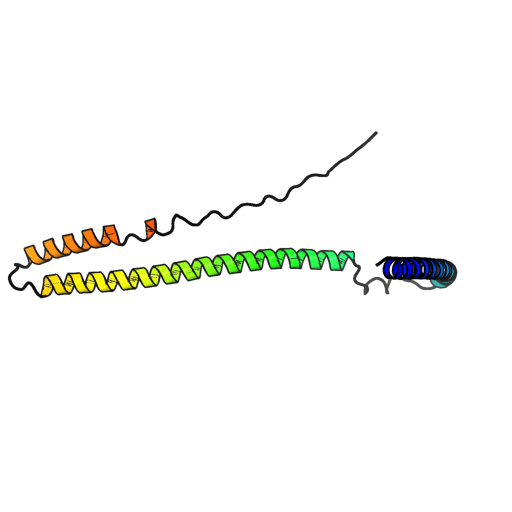87 O O . GLU A 1 87 ? -5.815 -0.331 18.116 1.00 90.75 87 GLU A O 1
ATOM 692 N N . LYS A 1 88 ? -5.922 0.613 16.079 1.00 89.88 88 LYS A N 1
ATOM 693 C CA . LYS A 1 88 ? -7.138 1.390 16.342 1.00 89.88 88 LYS A CA 1
ATOM 694 C C . LYS A 1 88 ? -8.311 0.497 16.751 1.00 89.88 88 LYS A C 1
ATOM 696 O O . LYS A 1 88 ? -9.052 0.827 17.676 1.00 89.88 88 LYS A O 1
ATOM 701 N N . GLY A 1 89 ? -8.473 -0.655 16.098 1.00 87.62 89 GLY A N 1
ATOM 702 C CA . GLY A 1 89 ? -9.484 -1.651 16.453 1.00 87.62 89 GLY A CA 1
ATOM 703 C C . GLY A 1 89 ? -9.261 -2.257 17.843 1.00 87.62 89 GLY A C 1
ATOM 704 O O . GLY A 1 89 ? -10.206 -2.382 18.621 1.00 87.62 89 GLY A O 1
ATOM 705 N N . LYS A 1 90 ? -8.011 -2.586 18.196 1.00 89.25 90 LYS A N 1
ATOM 706 C CA . LYS A 1 90 ? -7.649 -3.074 19.537 1.00 89.25 90 LYS A CA 1
ATOM 707 C C . LYS A 1 90 ? -7.917 -2.023 20.610 1.00 89.25 90 LYS A C 1
ATOM 709 O O . LYS A 1 90 ? -8.441 -2.381 21.661 1.00 89.25 90 LYS A O 1
ATOM 714 N N . MET A 1 91 ? -7.591 -0.755 20.355 1.00 89.25 91 MET A N 1
ATOM 715 C CA . MET A 1 91 ? -7.843 0.335 21.299 1.00 89.25 91 MET A CA 1
ATOM 716 C C . MET A 1 91 ? -9.340 0.488 21.581 1.00 89.25 91 MET A C 1
ATOM 718 O O . MET A 1 91 ? -9.744 0.414 22.739 1.00 89.25 91 MET A O 1
ATOM 722 N N . LYS A 1 92 ? -10.170 0.557 20.531 1.00 88.81 92 LYS A N 1
ATOM 723 C CA . LYS A 1 92 ? -11.636 0.598 20.665 1.00 88.81 92 LYS A CA 1
ATOM 724 C C . LYS A 1 92 ? -12.185 -0.588 21.456 1.00 88.81 92 LYS A C 1
ATOM 726 O O . LYS A 1 92 ? -12.994 -0.398 22.356 1.00 88.81 92 LYS A O 1
ATOM 731 N N . ARG A 1 93 ? -11.700 -1.803 21.177 1.00 88.12 93 ARG A N 1
ATOM 732 C CA . ARG A 1 93 ? -12.116 -3.007 21.911 1.00 88.12 93 ARG A CA 1
ATOM 733 C C . ARG A 1 93 ? -11.767 -2.928 23.398 1.00 88.12 93 ARG A C 1
ATOM 735 O O . ARG A 1 93 ? -12.568 -3.340 24.229 1.00 88.12 93 ARG A O 1
ATOM 742 N N . ARG A 1 94 ? -10.586 -2.406 23.750 1.00 90.75 94 ARG A N 1
ATOM 743 C CA . ARG A 1 94 ? -10.204 -2.204 25.159 1.00 90.75 94 ARG A CA 1
ATOM 744 C C . ARG A 1 94 ? -11.102 -1.172 25.833 1.00 90.75 94 ARG A C 1
ATOM 746 O O . ARG A 1 94 ? -11.557 -1.426 26.939 1.00 90.75 94 ARG A O 1
ATOM 753 N N . GLU A 1 95 ? -11.387 -0.051 25.175 1.00 90.88 95 GLU A N 1
ATOM 754 C CA . GLU A 1 95 ? -12.296 0.973 25.706 1.00 90.88 95 GLU A CA 1
ATOM 755 C C . GLU A 1 95 ? -13.711 0.430 25.930 1.00 90.88 95 GLU A C 1
ATOM 757 O O . GLU A 1 95 ? -14.288 0.659 26.992 1.00 90.88 95 GLU A O 1
ATOM 762 N N . ALA A 1 96 ? -14.251 -0.320 24.967 1.00 89.00 96 ALA A N 1
ATOM 763 C CA . ALA A 1 96 ? -15.553 -0.963 25.090 1.00 89.00 96 ALA A CA 1
ATOM 764 C C . ALA A 1 96 ? -15.585 -1.961 26.255 1.00 89.00 96 ALA A C 1
ATOM 766 O O . ALA A 1 96 ? -16.473 -1.884 27.100 1.00 89.00 96 ALA A O 1
ATOM 767 N N . LEU A 1 97 ? -14.571 -2.826 26.379 1.00 89.81 97 LEU A N 1
ATOM 768 C CA . LEU A 1 97 ? -14.458 -3.748 27.513 1.00 89.81 97 LEU A CA 1
ATOM 769 C C . LEU A 1 97 ? -14.396 -3.013 28.856 1.00 89.81 97 LEU A C 1
ATOM 771 O O . LEU A 1 97 ? -15.089 -3.405 29.791 1.00 89.81 97 LEU A O 1
ATOM 775 N N . THR A 1 98 ? -13.622 -1.931 28.956 1.00 92.19 98 THR A N 1
ATOM 776 C CA . THR A 1 98 ? -13.574 -1.110 30.174 1.00 92.19 98 THR A CA 1
ATOM 777 C C . THR A 1 98 ? -14.945 -0.514 30.500 1.00 92.19 98 THR A C 1
ATOM 779 O O . THR A 1 98 ? -15.362 -0.551 31.654 1.00 92.19 98 THR A O 1
ATOM 782 N N . ARG A 1 99 ? -15.690 -0.015 29.503 1.00 90.44 99 ARG A N 1
ATOM 783 C CA . ARG A 1 99 ? -17.061 0.493 29.706 1.00 90.44 99 ARG A CA 1
ATOM 784 C C . ARG A 1 99 ? -18.010 -0.600 30.182 1.00 90.44 99 ARG A C 1
ATOM 786 O O . ARG A 1 99 ? -18.770 -0.366 31.114 1.00 90.44 99 ARG A O 1
ATOM 793 N N . ILE A 1 100 ? -17.948 -1.784 29.575 1.00 89.94 100 ILE A N 1
ATOM 794 C CA . ILE A 1 100 ? -18.758 -2.940 29.972 1.00 89.94 100 ILE A CA 1
ATOM 795 C C . ILE A 1 100 ? -18.457 -3.318 31.429 1.00 89.94 100 ILE A C 1
ATOM 797 O O . ILE A 1 100 ? -19.385 -3.472 32.220 1.00 89.94 100 ILE A O 1
ATOM 801 N N . LEU A 1 101 ? -17.177 -3.415 31.804 1.00 89.00 101 LEU A N 1
ATOM 802 C CA . LEU A 1 101 ? -16.769 -3.732 33.174 1.00 89.00 101 LEU A CA 1
ATOM 803 C C . LEU A 1 101 ? -17.242 -2.674 34.172 1.00 89.00 101 LEU A C 1
ATOM 805 O O . LEU A 1 101 ? -17.795 -3.037 35.207 1.00 89.00 101 LEU A O 1
ATOM 809 N N . ASN A 1 102 ? -17.097 -1.389 33.844 1.00 88.75 102 ASN A N 1
ATOM 810 C CA . ASN A 1 102 ? -17.584 -0.303 34.692 1.00 88.75 102 ASN A CA 1
ATOM 811 C C . ASN A 1 102 ? -19.110 -0.382 34.864 1.00 88.75 102 ASN A C 1
ATOM 813 O O . ASN A 1 102 ? -19.593 -0.367 35.988 1.00 88.75 102 ASN A O 1
ATOM 817 N N . ASN A 1 103 ? -19.872 -0.578 33.782 1.00 86.25 103 ASN A N 1
ATOM 818 C CA . ASN A 1 103 ? -21.335 -0.689 33.841 1.00 86.25 103 ASN A CA 1
ATOM 819 C C . ASN A 1 103 ? -21.823 -1.861 34.712 1.00 86.25 103 ASN A C 1
ATOM 821 O O . ASN A 1 103 ? -22.852 -1.744 35.371 1.00 86.25 103 ASN A O 1
ATOM 825 N N . VAL A 1 104 ? -21.116 -2.997 34.710 1.00 85.44 104 VAL A N 1
ATOM 826 C CA . VAL A 1 104 ? -21.451 -4.152 35.568 1.00 85.44 104 VAL A CA 1
ATOM 827 C C . VAL A 1 104 ? -20.985 -3.937 37.010 1.00 85.44 104 VAL A C 1
ATOM 829 O O . VAL A 1 104 ? -21.641 -4.400 37.948 1.00 85.44 104 VAL A O 1
ATOM 832 N N . SER A 1 105 ? -19.853 -3.254 37.198 1.00 83.38 105 SER A N 1
ATOM 833 C CA . SER A 1 105 ? -19.304 -2.960 38.520 1.00 83.38 105 SER A CA 1
ATOM 834 C C . SER A 1 105 ? -20.205 -2.005 39.298 1.00 83.38 105 SER A C 1
ATOM 836 O O . SER A 1 105 ? -20.540 -2.323 40.430 1.00 83.38 105 SER A O 1
ATOM 838 N N . GLU A 1 106 ? -20.656 -0.910 38.678 1.00 82.88 106 GLU A N 1
ATOM 839 C CA . GLU A 1 106 ? -21.494 0.132 39.304 1.00 82.88 106 GLU A CA 1
ATOM 840 C C . GLU A 1 106 ? -22.893 -0.366 39.725 1.00 82.88 106 GLU A C 1
ATOM 842 O O . GLU A 1 106 ? -23.571 0.255 40.543 1.00 82.88 106 GLU A O 1
ATOM 847 N N . ASP A 1 107 ? -23.354 -1.502 39.192 1.00 82.75 107 ASP A N 1
ATOM 848 C CA . ASP A 1 107 ? -24.677 -2.058 39.492 1.00 82.75 107 ASP A CA 1
ATOM 849 C C . ASP A 1 107 ? -24.629 -2.990 40.721 1.00 82.75 107 ASP A C 1
ATOM 851 O O . ASP A 1 107 ? -24.861 -4.197 40.642 1.00 82.75 107 ASP A O 1
ATOM 855 N N . ASP A 1 108 ? -24.279 -2.445 41.891 1.00 76.12 108 ASP A N 1
ATOM 856 C CA . ASP A 1 108 ? -24.121 -3.176 43.168 1.00 76.12 108 ASP A CA 1
ATOM 857 C C . ASP A 1 108 ? -25.380 -3.895 43.672 1.00 76.12 108 ASP A C 1
ATOM 859 O O . ASP A 1 108 ? -25.313 -4.725 44.577 1.00 76.12 108 ASP A O 1
ATOM 863 N N . LYS A 1 109 ? -26.536 -3.624 43.062 1.00 79.69 109 LYS A N 1
ATOM 864 C CA . LYS A 1 109 ? -27.811 -4.270 43.396 1.00 79.69 109 LYS A CA 1
ATOM 865 C C . LYS A 1 109 ? -27.982 -5.642 42.738 1.00 79.69 109 LYS A C 1
ATOM 867 O O . LYS A 1 109 ? -28.892 -6.381 43.113 1.00 79.69 109 LYS A O 1
ATOM 872 N N . LEU A 1 110 ? -27.143 -5.990 41.760 1.00 79.88 110 LEU A N 1
ATOM 873 C CA . LEU A 1 110 ? -27.207 -7.275 41.068 1.00 79.88 110 LEU A CA 1
ATOM 874 C C . LEU A 1 110 ? -26.426 -8.361 41.813 1.00 79.88 110 LEU A C 1
ATOM 876 O O . LEU A 1 110 ? -25.260 -8.185 42.166 1.00 79.88 110 LEU A O 1
ATOM 880 N N . SER A 1 111 ? -27.055 -9.530 41.966 1.00 84.56 111 SER A N 1
ATOM 881 C CA . SER A 1 111 ? -26.365 -10.755 42.378 1.00 84.56 111 SER A CA 1
ATOM 882 C C . SER A 1 111 ? -25.244 -11.109 41.395 1.00 84.56 111 SER A C 1
ATOM 884 O O . SER A 1 111 ? -25.314 -10.786 40.206 1.00 84.56 111 SER A O 1
ATOM 886 N N . LYS A 1 112 ? -24.223 -11.815 41.883 1.00 82.81 112 LYS A N 1
ATOM 887 C CA . LYS A 1 112 ? -23.031 -12.200 41.117 1.00 82.81 112 LYS A CA 1
ATOM 888 C C . LYS A 1 112 ? -23.376 -12.979 39.839 1.00 82.81 112 LYS A C 1
ATOM 890 O O . LYS A 1 112 ? -22.824 -12.661 38.788 1.00 82.81 112 LYS A O 1
ATOM 895 N N . GLU A 1 113 ? -24.332 -13.908 39.902 1.00 84.56 113 GLU A N 1
ATOM 896 C CA . GLU A 1 113 ? -24.870 -14.621 38.731 1.00 84.56 113 GLU A CA 1
ATOM 897 C C . GLU A 1 113 ? -25.457 -13.671 37.675 1.00 84.56 113 GLU A C 1
ATOM 899 O O . GLU A 1 113 ? -25.130 -13.785 36.495 1.00 84.56 113 GLU A O 1
ATOM 904 N N . MET A 1 114 ? -26.258 -12.682 38.084 1.00 84.81 114 MET A N 1
ATOM 905 C CA . MET A 1 114 ? -26.865 -11.732 37.142 1.00 84.81 114 MET A CA 1
ATOM 906 C C . MET A 1 114 ? -25.832 -10.765 36.545 1.00 84.81 114 MET A C 1
ATOM 908 O O . MET A 1 114 ? -25.943 -10.380 35.380 1.00 84.81 114 MET A O 1
ATOM 912 N N . LYS A 1 115 ? -24.800 -10.387 37.316 1.00 84.88 115 LYS A N 1
ATOM 913 C CA . LYS A 1 115 ? -23.656 -9.611 36.804 1.00 84.88 115 LYS A CA 1
ATOM 914 C C . LYS A 1 115 ? -22.894 -10.394 35.730 1.00 84.88 115 LYS A C 1
ATOM 916 O O . LYS A 1 115 ? -22.536 -9.817 34.706 1.00 84.88 115 LYS A O 1
ATOM 921 N N . HIS A 1 116 ? -22.681 -11.694 35.940 1.00 86.38 116 HIS A N 1
ATOM 922 C CA . HIS A 1 116 ? -21.994 -12.566 34.985 1.00 86.38 116 HIS A CA 1
ATOM 923 C C . HIS A 1 116 ? -22.778 -12.723 33.674 1.00 86.38 116 HIS A C 1
ATOM 925 O O . HIS A 1 116 ? -22.216 -12.527 32.599 1.00 86.38 116 HIS A O 1
ATOM 931 N N . GLU A 1 117 ? -24.081 -13.004 33.747 1.00 88.56 117 GLU A N 1
ATOM 932 C CA . GLU A 1 117 ? -24.936 -13.145 32.559 1.00 88.56 117 GLU A CA 1
ATOM 933 C C . GLU A 1 117 ? -25.002 -11.843 31.743 1.00 88.56 117 GLU A C 1
ATOM 935 O O . GLU A 1 117 ? -24.869 -11.844 30.516 1.00 88.56 117 GLU A O 1
ATOM 940 N N . ARG A 1 118 ? -25.133 -10.697 32.423 1.00 86.44 118 ARG A N 1
ATOM 941 C CA . ARG A 1 118 ? -25.168 -9.384 31.767 1.00 86.44 118 ARG A CA 1
ATOM 942 C C . ARG A 1 118 ? -23.827 -9.018 31.130 1.00 86.44 118 ARG A C 1
ATOM 944 O O . ARG A 1 118 ? -23.815 -8.447 30.041 1.00 86.44 118 ARG A O 1
ATOM 951 N N . LEU A 1 119 ? -22.716 -9.357 31.785 1.00 89.12 119 LEU A N 1
ATOM 952 C CA . LEU A 1 119 ? -21.369 -9.197 31.241 1.00 89.12 119 LEU A CA 1
ATOM 953 C C . LEU A 1 119 ? -21.192 -10.023 29.961 1.00 89.12 119 LEU A C 1
ATOM 955 O O . LEU A 1 119 ? -20.754 -9.485 28.947 1.00 89.12 119 LEU A O 1
ATOM 959 N N . GLU A 1 120 ? -21.566 -11.303 29.991 1.00 88.19 120 GLU A N 1
ATOM 960 C CA . GLU A 1 120 ? -21.443 -12.199 28.839 1.00 88.19 120 GLU A CA 1
ATOM 961 C C . GLU A 1 120 ? -22.279 -11.710 27.649 1.00 88.19 120 GLU A C 1
ATOM 963 O O . GLU A 1 120 ? -21.791 -11.690 26.517 1.00 88.19 120 GLU A O 1
ATOM 968 N N . LYS A 1 121 ? -23.506 -11.239 27.908 1.00 89.75 121 LYS A N 1
ATOM 969 C CA . LYS A 1 121 ? -24.372 -10.662 26.877 1.00 89.75 121 LYS A CA 1
ATOM 970 C C . LYS A 1 121 ? -23.747 -9.421 26.232 1.00 89.75 121 LYS A C 1
ATOM 972 O O . LYS A 1 121 ? -23.628 -9.369 25.014 1.00 89.75 121 LYS A O 1
ATOM 977 N N . MET A 1 122 ? -23.287 -8.457 27.034 1.00 87.12 122 MET A N 1
ATOM 978 C CA . MET A 1 122 ? -22.681 -7.226 26.507 1.00 87.12 122 MET A CA 1
ATOM 979 C C . MET A 1 122 ? -21.376 -7.489 25.747 1.00 87.12 122 MET A C 1
ATOM 981 O O . MET A 1 122 ? -21.109 -6.835 24.745 1.00 87.12 122 MET A O 1
ATOM 985 N N . ILE A 1 123 ? -20.568 -8.458 26.192 1.00 88.25 123 ILE A N 1
ATOM 986 C CA . ILE A 1 123 ? -19.361 -8.866 25.463 1.00 88.25 123 ILE A CA 1
ATOM 987 C C . ILE A 1 123 ? -19.731 -9.493 24.118 1.00 88.25 123 ILE A C 1
ATOM 989 O O . ILE A 1 123 ? -19.066 -9.201 23.128 1.00 88.25 123 ILE A O 1
ATOM 993 N N . ARG A 1 124 ? -20.763 -10.345 24.067 1.00 87.69 124 ARG A N 1
ATOM 994 C CA . ARG A 1 124 ? -21.223 -10.984 22.826 1.00 87.69 124 ARG A CA 1
ATOM 995 C C . ARG A 1 124 ? -21.708 -9.949 21.811 1.00 87.69 124 ARG A C 1
ATOM 997 O O . ARG A 1 124 ? -21.237 -9.975 20.676 1.00 87.69 124 ARG A O 1
ATOM 1004 N N . ASP A 1 125 ? -22.554 -9.021 22.248 1.00 85.56 125 ASP A N 1
ATOM 1005 C CA . ASP A 1 125 ? -23.090 -7.946 21.407 1.00 85.56 125 ASP A CA 1
ATOM 1006 C C . ASP A 1 125 ? -21.945 -7.074 20.831 1.00 85.56 125 ASP A C 1
ATOM 1008 O O . ASP A 1 125 ? -21.887 -6.815 19.628 1.00 85.56 125 ASP A O 1
ATOM 1012 N N . GLU A 1 126 ? -20.949 -6.718 21.654 1.00 82.56 126 GLU A N 1
ATOM 1013 C CA . GLU A 1 126 ? -19.780 -5.928 21.228 1.00 82.56 126 GLU A CA 1
ATOM 1014 C C . GLU A 1 126 ? -18.830 -6.707 20.288 1.00 82.56 126 GLU A C 1
ATOM 1016 O O . GLU A 1 126 ? -18.198 -6.133 19.391 1.00 82.56 126 GLU A O 1
ATOM 1021 N N . LEU A 1 127 ? -18.700 -8.028 20.471 1.00 78.44 127 LEU A N 1
ATOM 1022 C CA . LEU A 1 127 ? -17.864 -8.887 19.622 1.00 78.44 127 LEU A CA 1
ATOM 1023 C C . LEU A 1 127 ? -18.437 -9.014 18.202 1.00 78.44 127 LEU A C 1
ATOM 1025 O O . LEU A 1 127 ? -17.675 -9.085 17.232 1.00 78.44 127 LEU A O 1
ATOM 1029 N N . GLU A 1 128 ? -19.766 -9.041 18.084 1.00 78.06 128 GLU A N 1
ATOM 1030 C CA . GLU A 1 128 ? -20.479 -9.087 16.806 1.00 78.06 128 GLU A CA 1
ATOM 1031 C C . GLU A 1 128 ? -20.343 -7.766 16.033 1.00 78.06 128 GLU A C 1
ATOM 1033 O O . GLU A 1 128 ? -20.150 -7.783 14.813 1.00 78.06 128 GLU A O 1
ATOM 1038 N N . GLU A 1 129 ? -20.338 -6.629 16.734 1.00 72.25 129 GLU A N 1
ATOM 1039 C CA . GLU A 1 129 ? -20.180 -5.299 16.134 1.00 72.25 129 GLU A CA 1
ATOM 1040 C C . GLU A 1 129 ? -18.733 -5.004 15.695 1.00 72.25 129 GLU A C 1
ATOM 1042 O O . GLU A 1 129 ? -18.491 -4.433 14.627 1.00 72.25 129 GLU A O 1
ATOM 1047 N N . THR A 1 130 ? -17.736 -5.435 16.475 1.00 64.44 130 THR A N 1
ATOM 1048 C CA . THR A 1 130 ? -16.321 -5.089 16.240 1.00 64.44 130 THR A CA 1
ATOM 1049 C C . THR A 1 130 ? -15.549 -6.053 15.334 1.00 64.44 130 THR A C 1
ATOM 1051 O O . THR A 1 130 ? -14.322 -5.933 15.246 1.00 64.44 130 THR A O 1
ATOM 1054 N N . ASN A 1 131 ? -16.202 -6.996 14.641 1.00 62.38 131 ASN A N 1
ATOM 1055 C CA . ASN A 1 131 ? -15.518 -7.978 13.791 1.00 62.38 131 ASN A CA 1
ATOM 1056 C C . ASN A 1 131 ? -14.736 -7.302 12.632 1.00 62.38 131 ASN A C 1
ATOM 1058 O O . ASN A 1 131 ? -15.332 -6.862 11.641 1.00 62.38 131 ASN A O 1
ATOM 1062 N N . PRO A 1 132 ? -13.388 -7.261 12.686 1.00 55.41 132 PRO A N 1
ATOM 1063 C CA . PRO A 1 132 ? -12.576 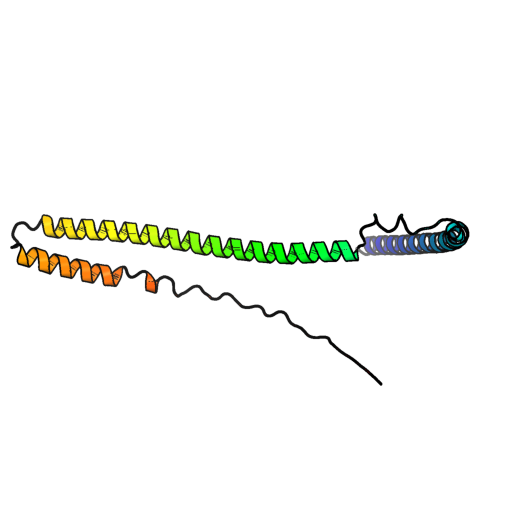-6.557 11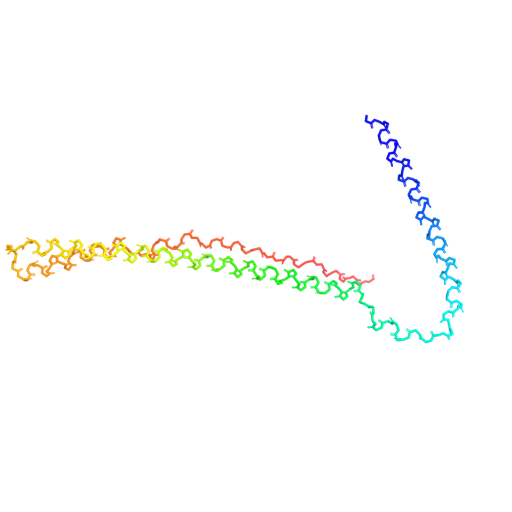.696 1.00 55.41 132 PRO A CA 1
ATOM 1064 C C . PRO A 1 132 ? -12.503 -7.299 10.351 1.00 55.41 132 PRO A C 1
ATOM 1066 O O . PRO A 1 132 ? -12.086 -6.714 9.352 1.00 55.41 132 PRO A O 1
ATOM 1069 N N . ALA A 1 133 ? -12.933 -8.568 10.285 1.00 54.31 133 ALA A N 1
ATOM 1070 C CA . ALA A 1 133 ? -12.901 -9.377 9.064 1.00 54.31 133 ALA A CA 1
ATOM 1071 C C . ALA A 1 133 ? -13.864 -8.882 7.966 1.00 54.31 133 ALA A C 1
ATOM 1073 O O . ALA A 1 133 ? -13.668 -9.207 6.799 1.00 54.31 133 ALA A O 1
ATOM 1074 N N . ARG A 1 134 ? -14.873 -8.066 8.306 1.00 53.12 134 ARG A N 1
ATOM 1075 C CA . ARG A 1 134 ? -15.766 -7.425 7.320 1.00 53.12 134 ARG A CA 1
ATOM 1076 C C . ARG A 1 134 ? -15.236 -6.102 6.760 1.00 53.12 134 ARG A C 1
ATOM 1078 O O . ARG A 1 134 ? -15.713 -5.662 5.722 1.00 53.12 134 ARG A O 1
ATOM 1085 N N . GLN A 1 135 ? -14.261 -5.462 7.410 1.00 53.66 135 GLN A N 1
ATOM 1086 C CA . GLN A 1 135 ? -13.730 -4.165 6.960 1.00 53.66 135 GLN A CA 1
ATOM 1087 C C . GLN A 1 135 ? -12.584 -4.300 5.943 1.00 53.66 135 GLN A C 1
ATOM 1089 O O . GLN A 1 135 ? -12.256 -3.337 5.256 1.00 53.66 135 GLN A O 1
ATOM 1094 N N . THR A 1 136 ? -11.981 -5.485 5.808 1.00 51.69 136 THR A N 1
ATOM 1095 C CA . THR A 1 136 ? -10.762 -5.703 5.006 1.00 51.69 136 THR A CA 1
ATOM 1096 C C . THR A 1 136 ? -11.008 -6.304 3.617 1.00 51.69 136 THR A C 1
ATOM 1098 O O . THR A 1 136 ? -10.070 -6.396 2.826 1.00 51.69 136 THR A O 1
ATOM 1101 N N . SER A 1 137 ? -12.243 -6.694 3.282 1.00 51.06 137 SER A N 1
ATOM 1102 C CA . SER A 1 137 ? -12.556 -7.439 2.052 1.00 51.06 137 SER A CA 1
ATOM 1103 C C . SER A 1 137 ? -12.697 -6.588 0.782 1.00 51.06 137 SER A C 1
ATOM 1105 O O . SER A 1 137 ? -12.752 -7.150 -0.308 1.00 51.06 137 SER A O 1
ATOM 1107 N N . ASN A 1 138 ? -12.721 -5.252 0.874 1.00 50.25 138 ASN A N 1
ATOM 1108 C CA . ASN A 1 138 ? -13.149 -4.403 -0.251 1.00 50.25 138 ASN A CA 1
ATOM 1109 C C . ASN A 1 138 ? -12.023 -3.739 -1.068 1.00 50.25 138 ASN A C 1
ATOM 1111 O O . ASN A 1 138 ? -12.318 -2.941 -1.952 1.00 50.25 138 ASN A O 1
ATOM 1115 N N . GLN A 1 139 ? -10.746 -4.067 -0.848 1.00 52.59 139 GLN A N 1
ATOM 1116 C CA . GLN A 1 139 ? -9.653 -3.567 -1.697 1.00 52.59 139 GLN A CA 1
ATOM 1117 C C . GLN A 1 139 ? -8.658 -4.675 -2.044 1.00 52.59 139 GLN A C 1
ATOM 1119 O O . GLN A 1 139 ? -7.591 -4.810 -1.455 1.00 52.59 139 GLN A O 1
ATOM 1124 N N . SER A 1 140 ? -9.006 -5.492 -3.035 1.00 50.44 140 SER A N 1
ATOM 1125 C CA . SER A 1 140 ? -8.007 -6.251 -3.796 1.00 50.44 140 SER A CA 1
ATOM 1126 C C . SER A 1 140 ? -8.383 -6.322 -5.276 1.00 50.44 140 SER A C 1
ATOM 1128 O O . SER A 1 140 ? -8.415 -7.384 -5.885 1.00 50.44 140 SER A O 1
ATOM 1130 N N . VAL A 1 141 ? -8.633 -5.161 -5.888 1.00 49.00 141 VAL A N 1
ATOM 1131 C CA . VAL A 1 141 ? -8.557 -5.021 -7.350 1.00 49.00 141 VAL A CA 1
ATOM 1132 C C . VAL A 1 141 ? -7.119 -4.633 -7.694 1.00 49.00 141 VAL A C 1
ATOM 1134 O O . VAL A 1 141 ? -6.822 -3.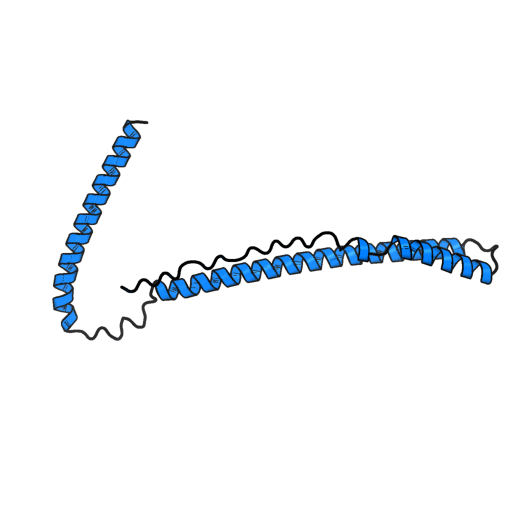491 -8.019 1.00 49.00 141 VAL A O 1
ATOM 1137 N N . ILE A 1 142 ? -6.191 -5.586 -7.566 1.00 51.12 142 ILE A N 1
ATOM 1138 C CA . ILE A 1 142 ? -4.877 -5.461 -8.207 1.00 51.12 142 ILE A CA 1
ATOM 1139 C C . ILE A 1 142 ? -5.060 -5.983 -9.628 1.00 51.12 142 ILE A C 1
ATOM 1141 O O . ILE A 1 142 ? -5.122 -7.189 -9.880 1.00 51.12 142 ILE A O 1
ATOM 1145 N N . GLN A 1 143 ? -5.233 -5.034 -10.540 1.00 49.25 143 GLN A N 1
ATOM 1146 C CA . GLN A 1 143 ? -5.365 -5.236 -11.972 1.00 49.25 143 GLN A CA 1
ATOM 1147 C C . GLN A 1 143 ? -4.111 -5.962 -12.484 1.00 49.25 143 GLN A C 1
ATOM 1149 O O . GLN A 1 143 ? -3.013 -5.413 -12.504 1.00 49.25 143 GLN A O 1
ATOM 1154 N N . ARG A 1 144 ? -4.262 -7.237 -12.860 1.00 49.09 144 ARG A N 1
ATOM 1155 C CA . ARG A 1 144 ? -3.211 -8.003 -13.540 1.00 49.09 144 ARG A CA 1
ATOM 1156 C C . ARG A 1 144 ? -3.105 -7.490 -14.974 1.00 49.09 144 ARG A C 1
ATOM 1158 O O . ARG A 1 144 ? -3.875 -7.920 -15.831 1.00 49.09 144 ARG A O 1
ATOM 1165 N N . THR A 1 145 ? -2.175 -6.588 -15.256 1.00 49.91 145 THR A N 1
ATOM 1166 C CA . THR A 1 145 ? -1.775 -6.316 -16.640 1.00 49.91 145 THR A CA 1
ATOM 1167 C C . THR A 1 145 ? -0.895 -7.475 -17.119 1.00 49.91 145 THR A C 1
ATOM 1169 O O . THR A 1 145 ? 0.130 -7.804 -16.524 1.00 49.91 145 THR A O 1
ATOM 1172 N N . LYS A 1 146 ? -1.355 -8.178 -18.160 1.00 60.22 146 LYS A N 1
ATOM 1173 C CA . LYS A 1 146 ? -0.588 -9.222 -18.856 1.00 60.22 146 LYS A CA 1
ATOM 1174 C C . LYS A 1 146 ? 0.432 -8.552 -19.790 1.00 60.22 146 LYS A C 1
ATOM 1176 O O . LYS A 1 146 ? 0.031 -7.626 -20.493 1.00 60.22 146 LYS A O 1
ATOM 1181 N N . PRO A 1 147 ? 1.683 -9.028 -19.897 1.00 49.62 147 PRO A N 1
ATOM 1182 C CA . PRO A 1 147 ? 2.544 -8.656 -21.012 1.00 49.62 147 PRO A CA 1
ATOM 1183 C C . PRO A 1 147 ? 2.138 -9.452 -22.264 1.00 49.62 147 PRO A C 1
ATOM 1185 O O . PRO A 1 147 ? 2.016 -10.677 -22.230 1.00 49.62 147 PRO A O 1
ATOM 1188 N N . SER A 1 148 ? 1.894 -8.748 -23.368 1.00 50.78 148 SER A N 1
ATOM 1189 C CA . SER A 1 148 ? 1.632 -9.313 -24.693 1.00 50.78 148 SER A CA 1
ATOM 1190 C C . SER A 1 148 ? 2.919 -9.879 -25.303 1.00 50.78 148 SER A C 1
ATOM 1192 O O . SER A 1 148 ? 3.831 -9.118 -25.621 1.00 50.78 148 SER A O 1
ATOM 1194 N N . SER A 1 149 ? 2.986 -11.194 -25.512 1.00 57.06 149 SER A N 1
ATOM 1195 C CA . SER A 1 149 ? 3.995 -11.834 -26.363 1.00 57.06 149 SER A CA 1
ATOM 1196 C C . SER A 1 149 ? 3.385 -12.168 -27.727 1.00 57.06 149 SER A C 1
ATOM 1198 O O . SER A 1 149 ? 2.707 -13.182 -27.881 1.00 57.06 149 SER A O 1
ATOM 1200 N N . THR A 1 150 ? 3.644 -11.327 -28.723 1.00 53.59 150 THR A N 1
ATOM 1201 C CA . THR A 1 150 ? 3.358 -11.625 -30.133 1.00 53.59 150 THR A CA 1
ATOM 1202 C C . THR A 1 150 ? 4.385 -10.907 -30.989 1.00 53.59 150 THR A C 1
ATOM 1204 O O . THR A 1 150 ? 4.270 -9.700 -31.163 1.00 53.59 150 THR A O 1
ATOM 1207 N N . HIS A 1 151 ? 5.386 -11.643 -31.478 1.00 41.03 151 HIS A N 1
ATOM 1208 C CA . HIS A 1 151 ? 5.834 -11.659 -32.879 1.00 41.03 151 HIS A CA 1
ATOM 1209 C C . HIS A 1 151 ? 7.005 -12.644 -33.012 1.00 41.03 151 HIS A C 1
ATOM 1211 O O . HIS A 1 151 ? 8.169 -12.295 -32.855 1.00 41.03 151 HIS A O 1
ATOM 1217 N N . GLY A 1 152 ? 6.668 -13.903 -33.287 1.00 45.69 152 GLY A N 1
ATOM 1218 C CA . GLY A 1 152 ? 7.563 -14.850 -33.939 1.00 45.69 152 GLY A CA 1
ATOM 1219 C C . GLY A 1 152 ? 6.960 -15.150 -35.303 1.00 45.69 152 GLY A C 1
ATOM 1220 O O . GLY A 1 152 ? 6.099 -16.016 -35.403 1.00 45.69 152 GLY A O 1
ATOM 1221 N N . SER A 1 153 ? 7.348 -14.390 -36.327 1.00 52.06 153 SER A N 1
ATOM 1222 C CA . SER A 1 153 ? 7.021 -14.715 -37.715 1.00 52.06 153 SER A CA 1
ATOM 1223 C C . SER A 1 153 ? 8.255 -15.338 -38.347 1.00 52.06 153 SER A C 1
ATOM 1225 O O . SER A 1 153 ? 9.117 -14.640 -38.874 1.00 52.06 153 SER A O 1
ATOM 1227 N N . GLY A 1 154 ? 8.341 -16.664 -38.256 1.00 46.78 154 GLY A N 1
ATOM 1228 C CA . GLY A 1 154 ? 9.102 -17.442 -39.219 1.00 46.78 154 GLY A CA 1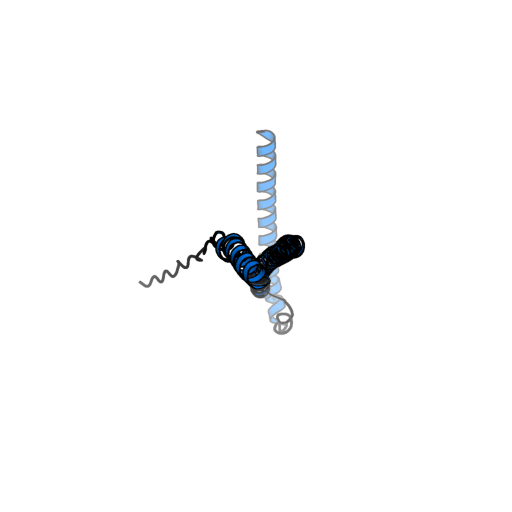
ATOM 1229 C C . GLY A 1 154 ? 8.354 -17.416 -40.549 1.00 46.78 154 GLY A C 1
ATOM 1230 O O . GLY A 1 154 ? 7.178 -17.770 -40.608 1.00 46.78 154 GLY A O 1
ATOM 1231 N N . HIS A 1 155 ? 9.026 -16.976 -41.606 1.00 52.09 155 HIS A N 1
ATOM 1232 C CA . HIS A 1 155 ? 8.626 -17.262 -42.976 1.00 52.09 155 HIS A CA 1
ATOM 1233 C C . HIS A 1 155 ? 9.803 -17.951 -43.658 1.00 52.09 155 HIS A C 1
ATOM 1235 O O . HIS A 1 155 ? 10.835 -17.340 -43.924 1.00 52.09 155 HIS A O 1
ATOM 1241 N N . SER A 1 156 ? 9.633 -19.252 -43.873 1.00 56.62 156 SER A N 1
ATOM 1242 C CA . SER A 1 156 ? 10.322 -20.016 -44.901 1.00 56.62 156 SER A CA 1
ATOM 1243 C C . SER A 1 156 ? 9.328 -20.198 -46.040 1.00 56.62 156 SER A C 1
ATOM 1245 O O . SER A 1 156 ? 8.277 -20.796 -45.816 1.00 56.62 156 SER A O 1
ATOM 1247 N N . GLN A 1 157 ? 9.643 -19.647 -47.208 1.00 50.56 157 GLN A N 1
ATOM 1248 C CA . GLN A 1 157 ? 9.752 -20.310 -48.513 1.00 50.56 157 GLN A CA 1
ATOM 1249 C C . GLN A 1 157 ? 10.187 -19.272 -49.546 1.00 50.56 157 GLN A C 1
ATOM 1251 O O . GLN A 1 157 ? 9.677 -18.132 -49.479 1.00 50.56 157 GLN A O 1
#

Foldseek 3Di:
DVVVVVVVVVVVVVVVVVVVVVVVVVVVVCVVVVVVVVPDPPPPVVVPDQDPVNVVVVVVVVVVVVVVVVVVVVVVVVVVVVVVVVVVLVVVLVVQLVVLVVVLVVPVVDDPVVSVVSSVVSNVVVCVVSPCVVVPPPDDPPPDDDDDDDDDDDDDD

pLDDT: mean 78.32, std 16.76, range [41.03, 98.44]

Organism: NCBI:txid392033

Radius of gyration: 37.83 Å; chains: 1; bounding box: 78×53×92 Å